Protein AF-A0A699TQW5-F1 (afdb_monomer_lite)

Organism: Tanacetum cinerariifolium (NCBI:txid118510)

Structure (mmCIF, N/CA/C/O backbone):
data_AF-A0A699TQW5-F1
#
_entry.id   AF-A0A699TQW5-F1
#
loop_
_atom_site.group_PDB
_atom_site.id
_atom_site.type_symbol
_atom_site.label_atom_id
_atom_site.label_alt_id
_atom_site.label_comp_id
_atom_site.label_asym_id
_atom_site.label_entity_id
_atom_site.label_seq_id
_atom_site.pdbx_PDB_ins_code
_atom_site.Cartn_x
_atom_site.Cartn_y
_atom_site.Cartn_z
_atom_site.occupancy
_atom_site.B_iso_or_equiv
_atom_site.auth_seq_id
_atom_site.auth_comp_id
_atom_site.auth_asym_id
_atom_site.auth_atom_id
_atom_site.pdbx_PDB_model_num
ATOM 1 N N . MET A 1 1 ? -18.239 11.679 -4.368 1.00 47.53 1 MET A N 1
ATOM 2 C CA . MET A 1 1 ? -17.289 11.163 -5.375 1.00 47.53 1 MET A CA 1
ATOM 3 C C . MET A 1 1 ? -15.941 11.749 -5.014 1.00 47.53 1 MET A C 1
ATOM 5 O O . MET A 1 1 ? -15.765 12.944 -5.194 1.00 47.53 1 MET A O 1
ATOM 9 N N . TYR A 1 2 ? -15.055 10.973 -4.391 1.00 55.81 2 TYR A N 1
ATOM 10 C CA . TYR A 1 2 ? -13.679 11.423 -4.190 1.00 55.81 2 TYR A CA 1
ATOM 11 C C . TYR A 1 2 ? -12.989 11.317 -5.550 1.00 55.81 2 TYR A C 1
ATOM 13 O O . TYR A 1 2 ? -12.827 10.215 -6.066 1.00 55.81 2 TYR A O 1
ATOM 21 N N . ALA A 1 3 ? -12.708 12.458 -6.178 1.00 52.06 3 ALA A N 1
ATOM 22 C CA . ALA A 1 3 ? -11.902 12.507 -7.386 1.00 52.06 3 ALA A CA 1
ATOM 23 C C . ALA A 1 3 ? -10.455 12.222 -6.972 1.00 52.06 3 ALA A C 1
ATOM 25 O O . ALA A 1 3 ? -9.780 13.081 -6.416 1.00 52.06 3 ALA A O 1
ATOM 26 N N . THR A 1 4 ? -10.017 10.981 -7.148 1.00 60.38 4 THR A N 1
ATOM 27 C CA . THR A 1 4 ? -8.601 10.627 -7.063 1.00 60.38 4 THR A CA 1
ATOM 28 C C . THR A 1 4 ? -7.918 11.175 -8.305 1.00 60.38 4 THR A C 1
ATOM 30 O O . THR A 1 4 ? -8.100 10.630 -9.393 1.00 60.38 4 THR A O 1
ATOM 33 N N . ASP A 1 5 ? -7.162 12.257 -8.133 1.00 67.38 5 ASP A N 1
ATOM 34 C CA . ASP A 1 5 ? -6.319 12.891 -9.154 1.00 67.38 5 ASP A CA 1
ATOM 35 C C . ASP A 1 5 ? -5.046 12.058 -9.389 1.00 67.38 5 ASP A C 1
ATOM 37 O O . ASP A 1 5 ? -3.917 12.511 -9.228 1.00 67.38 5 ASP A O 1
ATOM 41 N N . VAL A 1 6 ? -5.237 10.761 -9.635 1.00 68.75 6 VAL A N 1
ATOM 42 C CA . VAL A 1 6 ? -4.146 9.806 -9.821 1.00 68.75 6 VAL A CA 1
ATOM 43 C C . VAL A 1 6 ? -3.935 9.662 -11.317 1.00 68.75 6 VAL A C 1
ATOM 45 O O . VAL A 1 6 ? -4.755 9.052 -12.011 1.00 68.75 6 VAL A O 1
ATOM 48 N N . GLU A 1 7 ? -2.843 10.235 -11.819 1.00 77.69 7 GLU A N 1
ATOM 49 C CA . GLU A 1 7 ? -2.455 10.059 -13.213 1.00 77.69 7 GLU A CA 1
ATOM 50 C C . GLU A 1 7 ? -2.147 8.576 -13.493 1.00 77.69 7 GLU A C 1
ATOM 52 O O . GLU A 1 7 ? -1.321 7.961 -12.811 1.00 77.69 7 GLU A O 1
ATOM 57 N N . PRO A 1 8 ? -2.799 7.960 -14.494 1.00 73.94 8 PRO A N 1
ATOM 58 C CA . PRO A 1 8 ? -2.515 6.584 -14.862 1.00 73.94 8 PRO A CA 1
ATOM 59 C C . PRO A 1 8 ? -1.150 6.482 -15.550 1.00 73.94 8 PRO A C 1
ATOM 61 O O . PRO A 1 8 ? -0.813 7.297 -16.409 1.00 73.94 8 PRO A O 1
ATOM 64 N N . ILE A 1 9 ? -0.402 5.412 -15.256 1.00 78.75 9 ILE A N 1
ATOM 65 C CA . ILE A 1 9 ? 0.881 5.139 -15.917 1.00 78.75 9 ILE A CA 1
ATOM 66 C C . ILE A 1 9 ? 0.661 5.058 -17.440 1.00 78.75 9 ILE A C 1
ATOM 68 O O . ILE A 1 9 ? -0.135 4.218 -17.901 1.00 78.75 9 ILE A O 1
ATOM 72 N N . PRO A 1 10 ? 1.370 5.880 -18.241 1.00 81.94 10 PRO A N 1
ATOM 73 C CA . PRO A 1 10 ? 1.268 5.854 -19.692 1.00 81.94 10 PRO A CA 1
ATOM 74 C C . PRO A 1 10 ? 1.464 4.434 -20.245 1.00 81.94 10 PRO A C 1
ATOM 76 O O . PRO A 1 10 ? 2.398 3.746 -19.828 1.00 81.94 10 PRO A O 1
ATOM 79 N N . PRO A 1 11 ? 0.665 3.976 -21.231 1.00 76.38 11 PRO A N 1
ATOM 80 C CA . PRO A 1 11 ? 0.741 2.604 -21.745 1.00 76.38 11 PRO A CA 1
ATOM 81 C C . PRO A 1 11 ? 2.140 2.167 -22.201 1.00 76.38 11 PRO A C 1
ATOM 83 O O . PRO A 1 11 ? 2.498 1.004 -22.058 1.00 76.38 11 PRO A O 1
ATOM 86 N N . ARG A 1 12 ? 2.953 3.107 -22.704 1.00 79.19 12 ARG A N 1
ATOM 87 C CA . ARG A 1 12 ? 4.338 2.858 -23.143 1.00 79.19 12 ARG A CA 1
ATOM 88 C C . ARG A 1 12 ? 5.305 2.564 -21.991 1.00 79.19 12 ARG A C 1
ATOM 90 O O . ARG A 1 12 ? 6.322 1.922 -22.217 1.00 79.19 12 ARG A O 1
ATOM 97 N N . LEU A 1 13 ? 4.998 3.038 -20.785 1.00 77.31 13 LEU A N 1
ATOM 98 C CA . LEU A 1 13 ? 5.827 2.886 -19.587 1.00 77.31 13 LEU A CA 1
ATOM 99 C C . LEU A 1 13 ? 5.424 1.679 -18.734 1.00 77.31 13 LEU A C 1
ATOM 101 O O . LEU A 1 13 ? 6.173 1.305 -17.840 1.00 77.31 13 LEU A O 1
ATOM 105 N N . ARG A 1 14 ? 4.294 1.026 -19.037 1.00 73.19 14 ARG A N 1
ATOM 106 C CA . ARG A 1 14 ? 3.779 -0.124 -18.272 1.00 73.19 14 ARG A CA 1
ATOM 107 C C . ARG A 1 14 ? 4.740 -1.314 -18.189 1.00 73.19 14 ARG A C 1
ATOM 109 O O . ARG A 1 14 ? 4.645 -2.081 -17.246 1.00 73.19 14 ARG A O 1
ATOM 116 N N . ASN A 1 15 ? 5.659 -1.453 -19.146 1.00 78.19 15 ASN A N 1
ATOM 117 C CA . ASN A 1 15 ? 6.656 -2.530 -19.169 1.00 78.19 15 ASN A CA 1
ATOM 118 C C . ASN A 1 15 ? 8.043 -2.071 -18.682 1.00 78.19 15 ASN A C 1
ATOM 120 O O . ASN A 1 15 ? 9.011 -2.823 -18.787 1.00 78.19 15 ASN A O 1
ATOM 124 N N . ASN A 1 16 ? 8.176 -0.827 -18.208 1.00 85.19 16 ASN A N 1
ATOM 125 C CA . ASN A 1 16 ? 9.436 -0.331 -17.675 1.00 85.19 16 ASN A CA 1
ATOM 126 C C . ASN A 1 16 ? 9.584 -0.776 -16.213 1.00 85.19 16 ASN A C 1
ATOM 128 O O . ASN A 1 16 ? 8.836 -0.337 -15.343 1.00 85.19 16 ASN A O 1
ATOM 132 N N . ARG A 1 17 ? 10.595 -1.611 -15.947 1.00 86.12 17 ARG A N 1
ATOM 133 C CA . ARG A 1 17 ? 10.923 -2.109 -14.605 1.00 86.12 17 ARG A CA 1
ATOM 134 C C . ARG A 1 17 ? 11.194 -0.989 -13.595 1.00 86.12 17 ARG A C 1
ATOM 136 O O . ARG A 1 17 ? 10.857 -1.146 -12.432 1.00 86.12 17 ARG A O 1
ATOM 143 N N . GLU A 1 18 ? 11.800 0.118 -14.011 1.00 87.75 18 GLU A N 1
ATOM 144 C CA . GLU A 1 18 ? 12.088 1.255 -13.127 1.00 87.75 18 GLU A CA 1
ATOM 145 C C . GLU A 1 18 ? 10.803 1.966 -12.692 1.00 87.75 18 GLU A C 1
ATOM 147 O O . GLU A 1 18 ? 10.598 2.184 -11.504 1.00 87.75 18 GLU A O 1
ATOM 152 N N . VAL A 1 19 ? 9.896 2.225 -13.640 1.00 86.19 19 VAL A N 1
ATOM 153 C CA . VAL A 1 19 ? 8.576 2.822 -13.366 1.00 86.19 19 VAL A CA 1
ATOM 154 C C . VAL A 1 19 ? 7.732 1.899 -12.488 1.00 86.19 19 VAL A C 1
ATOM 156 O O . VAL A 1 19 ? 7.026 2.365 -11.600 1.00 86.19 19 VAL A O 1
ATOM 159 N N . HIS A 1 20 ? 7.826 0.587 -12.706 1.00 84.50 20 HIS A N 1
ATOM 160 C CA . HIS A 1 20 ? 7.152 -0.409 -11.876 1.00 84.50 20 HIS A CA 1
ATOM 161 C C . HIS A 1 20 ? 7.672 -0.416 -10.433 1.00 84.50 20 HIS A C 1
ATOM 163 O O . HIS A 1 20 ? 6.883 -0.382 -9.495 1.00 84.50 20 HIS A O 1
ATOM 169 N N . LEU A 1 21 ? 8.994 -0.390 -10.237 1.00 88.38 21 LEU A N 1
ATOM 170 C CA . LEU A 1 21 ? 9.592 -0.327 -8.898 1.00 88.38 21 LEU A CA 1
ATOM 171 C C . LEU A 1 21 ? 9.264 0.983 -8.171 1.00 88.38 21 LEU A C 1
ATOM 173 O O . LEU A 1 21 ? 8.986 0.960 -6.973 1.00 88.38 21 LEU A O 1
ATOM 177 N N . ASP A 1 22 ? 9.278 2.109 -8.883 1.00 89.38 22 ASP A N 1
ATOM 178 C CA . ASP A 1 22 ? 8.893 3.413 -8.336 1.00 89.38 22 ASP A CA 1
ATOM 179 C C . ASP A 1 22 ? 7.414 3.429 -7.912 1.00 89.38 22 ASP A C 1
ATOM 181 O O . ASP A 1 22 ? 7.082 3.828 -6.794 1.00 89.38 22 ASP A O 1
ATOM 185 N N . TYR A 1 23 ? 6.531 2.856 -8.739 1.00 85.25 23 TYR A N 1
ATOM 186 C CA . TYR A 1 23 ? 5.124 2.655 -8.396 1.00 85.25 23 TYR A CA 1
ATOM 187 C C . TYR A 1 23 ? 4.946 1.786 -7.143 1.00 85.25 23 TYR A C 1
ATOM 189 O O . TYR A 1 23 ? 4.196 2.163 -6.243 1.00 85.25 23 TYR A O 1
ATOM 197 N N . LEU A 1 24 ? 5.650 0.653 -7.043 1.00 88.25 24 LEU A N 1
ATOM 198 C CA . LEU A 1 24 ? 5.580 -0.222 -5.866 1.00 88.25 24 LEU A CA 1
ATOM 199 C C . LEU A 1 24 ? 6.075 0.483 -4.597 1.00 88.25 24 LEU A C 1
ATOM 201 O O . LEU A 1 24 ? 5.481 0.321 -3.530 1.00 88.25 24 LEU A O 1
ATOM 205 N N . LYS A 1 25 ? 7.125 1.303 -4.702 1.00 90.50 25 LYS A N 1
ATOM 206 C CA . LYS A 1 25 ? 7.622 2.109 -3.582 1.00 90.50 25 LYS A CA 1
ATOM 207 C C . LYS A 1 25 ? 6.556 3.091 -3.089 1.00 90.50 25 LYS A C 1
ATOM 209 O O . LYS A 1 25 ? 6.257 3.110 -1.896 1.00 90.50 25 LYS A O 1
ATOM 214 N N . HIS A 1 26 ? 5.945 3.853 -3.994 1.00 89.69 26 HIS A N 1
ATOM 215 C CA . HIS A 1 26 ? 4.886 4.802 -3.643 1.00 89.69 26 HIS A CA 1
ATOM 216 C C . HIS A 1 26 ? 3.615 4.120 -3.127 1.00 89.69 26 HIS A C 1
ATOM 218 O O . HIS A 1 26 ? 2.954 4.625 -2.214 1.00 89.69 26 HIS A O 1
ATOM 224 N N . LEU A 1 27 ? 3.285 2.945 -3.668 1.00 89.38 27 LEU A N 1
ATOM 225 C CA . LEU A 1 27 ? 2.192 2.124 -3.163 1.00 89.38 27 LEU A CA 1
ATOM 226 C C . LEU A 1 27 ? 2.459 1.694 -1.719 1.00 89.38 27 LEU A C 1
ATOM 228 O O . LEU A 1 27 ? 1.567 1.809 -0.882 1.00 89.38 27 LEU A O 1
ATOM 232 N N . LYS A 1 28 ? 3.682 1.255 -1.405 1.00 90.50 28 LYS A N 1
ATOM 233 C CA . LYS A 1 28 ? 4.067 0.863 -0.046 1.00 90.50 28 LYS A CA 1
ATOM 234 C C . LYS A 1 28 ? 3.922 2.016 0.950 1.00 90.50 28 LYS A C 1
ATOM 236 O O . LYS A 1 28 ? 3.291 1.826 1.986 1.00 90.50 28 LYS A O 1
ATOM 241 N N . GLU A 1 29 ? 4.425 3.202 0.608 1.00 91.81 29 GLU A N 1
ATOM 242 C CA . GLU A 1 29 ? 4.268 4.418 1.426 1.00 91.81 29 GLU A CA 1
ATOM 243 C C . GLU A 1 29 ? 2.779 4.738 1.665 1.00 91.81 29 GLU A C 1
ATOM 245 O O . GLU A 1 29 ? 2.348 4.945 2.800 1.00 91.81 29 GLU A O 1
ATOM 250 N N . SER A 1 30 ? 1.959 4.680 0.611 1.00 89.50 30 SER A N 1
ATOM 251 C CA . SER A 1 30 ? 0.516 4.948 0.700 1.00 89.50 30 SER A CA 1
ATOM 252 C C . SER A 1 30 ? -0.226 3.931 1.573 1.00 89.50 30 SER A C 1
ATOM 254 O O . SER A 1 30 ? -1.142 4.290 2.317 1.00 89.50 30 SER A O 1
ATOM 256 N N . VAL A 1 31 ? 0.149 2.652 1.493 1.00 90.75 31 VAL A N 1
ATOM 257 C CA . VAL A 1 31 ? -0.430 1.575 2.309 1.00 90.75 31 VAL A CA 1
ATOM 258 C C . VAL A 1 31 ? -0.083 1.749 3.783 1.00 90.75 31 VAL A C 1
ATOM 260 O O . VAL A 1 31 ? -0.953 1.540 4.629 1.00 90.75 31 VAL A O 1
ATOM 263 N N . GLU A 1 32 ? 1.150 2.148 4.098 1.00 92.31 32 GLU A N 1
ATOM 264 C CA . GLU A 1 32 ? 1.565 2.445 5.472 1.00 92.31 32 GLU A CA 1
ATOM 265 C C . GLU A 1 32 ? 0.745 3.603 6.053 1.00 92.31 32 GLU A C 1
ATOM 267 O O . GLU A 1 32 ? 0.138 3.441 7.113 1.00 92.31 32 GLU A O 1
ATOM 272 N N . THR A 1 33 ? 0.600 4.710 5.316 1.00 92.06 33 THR A N 1
ATOM 273 C CA . THR A 1 33 ? -0.237 5.844 5.744 1.00 92.06 33 THR A CA 1
ATOM 274 C C . THR A 1 33 ? -1.704 5.445 5.932 1.00 92.06 33 THR A C 1
ATOM 276 O O . THR A 1 33 ? -2.327 5.782 6.938 1.00 92.06 33 THR A O 1
ATOM 279 N N . LEU A 1 34 ? -2.284 4.689 4.994 1.00 89.88 34 LEU A N 1
ATOM 280 C CA . LEU A 1 34 ? -3.672 4.235 5.117 1.00 89.88 34 LEU A CA 1
ATOM 281 C C . LEU A 1 34 ? -3.876 3.299 6.309 1.00 89.88 34 LEU A C 1
ATOM 283 O O . LEU A 1 34 ? -4.934 3.338 6.937 1.00 89.88 34 LEU A O 1
ATOM 287 N N . ARG A 1 35 ? -2.881 2.473 6.646 1.00 90.00 35 ARG A N 1
ATOM 288 C CA . ARG A 1 35 ? -2.936 1.606 7.825 1.00 90.00 35 ARG A CA 1
ATOM 289 C C . ARG A 1 35 ? -2.991 2.420 9.117 1.00 90.00 35 ARG A C 1
ATOM 291 O O . ARG A 1 35 ? -3.786 2.0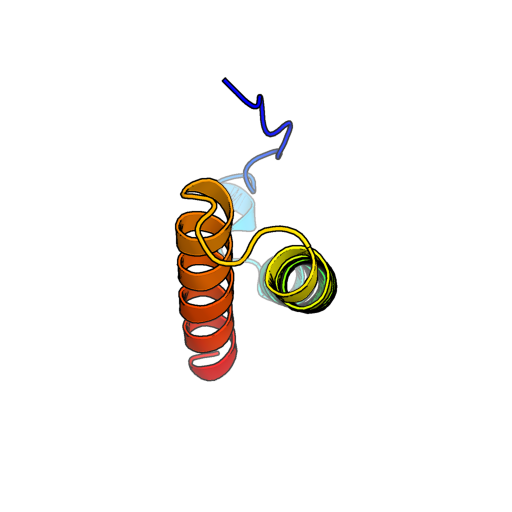79 9.988 1.00 90.00 35 ARG A O 1
ATOM 298 N N . GLU A 1 36 ? -2.202 3.485 9.231 1.00 92.06 36 GLU A N 1
ATOM 299 C CA . GLU A 1 36 ? -2.245 4.391 10.387 1.00 92.06 36 GLU A CA 1
ATOM 300 C C . GLU A 1 36 ? -3.623 5.048 10.532 1.00 92.06 36 GLU A C 1
ATOM 302 O O . GLU A 1 36 ? -4.232 4.962 11.599 1.00 92.06 36 GLU A O 1
ATOM 307 N N . ILE A 1 37 ? -4.171 5.582 9.433 1.00 89.56 37 ILE A N 1
ATOM 308 C CA . ILE A 1 37 ? -5.516 6.182 9.405 1.00 89.56 37 ILE A CA 1
ATOM 309 C C . ILE A 1 37 ? -6.581 5.166 9.834 1.00 89.56 37 ILE A C 1
ATOM 311 O O . ILE A 1 37 ? -7.499 5.491 10.586 1.00 89.56 37 ILE A O 1
ATOM 315 N N . VAL A 1 38 ? -6.479 3.921 9.361 1.00 87.38 38 VAL A N 1
ATOM 316 C CA . VAL A 1 38 ? -7.415 2.852 9.726 1.00 87.38 38 VAL A CA 1
ATOM 317 C C . VAL A 1 38 ? -7.323 2.497 11.210 1.00 87.38 38 VAL A C 1
ATOM 319 O O . VAL A 1 38 ? -8.357 2.220 11.820 1.00 87.38 38 VAL A O 1
ATOM 322 N N . GLU A 1 39 ? -6.130 2.466 11.803 1.00 88.94 39 GLU A N 1
ATOM 323 C CA . GLU A 1 39 ? -5.983 2.179 13.234 1.00 88.94 39 GLU A CA 1
ATOM 324 C C . GLU A 1 39 ? -6.494 3.336 14.102 1.00 88.94 39 GLU A C 1
ATOM 326 O O . GLU A 1 39 ? -7.218 3.085 15.064 1.00 88.94 39 GLU A O 1
ATOM 331 N N . GLU A 1 40 ? -6.235 4.590 13.727 1.00 89.62 40 GLU A N 1
ATOM 332 C CA . GLU A 1 40 ? -6.777 5.762 14.427 1.00 89.62 40 GLU A CA 1
ATOM 333 C C . GLU A 1 40 ? -8.312 5.804 14.345 1.00 89.62 40 GLU A C 1
ATOM 335 O O . GLU A 1 40 ? -9.016 5.839 15.359 1.00 89.62 40 GLU A O 1
ATOM 340 N N . ALA A 1 41 ? -8.865 5.682 13.136 1.00 87.62 41 ALA A N 1
ATOM 341 C CA . ALA A 1 41 ? -10.308 5.712 12.919 1.00 87.62 41 ALA A CA 1
ATOM 342 C C . ALA A 1 41 ? -11.035 4.497 13.518 1.00 87.62 41 ALA A C 1
ATOM 344 O O . ALA A 1 41 ? -12.234 4.565 13.789 1.00 87.62 41 ALA A O 1
ATOM 345 N N . LYS A 1 42 ? -10.3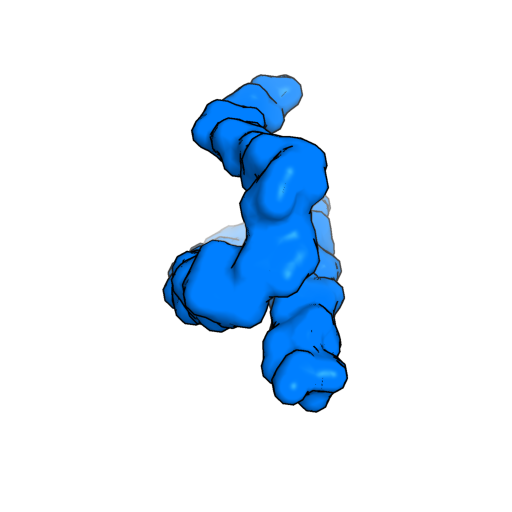41 3.379 13.761 1.00 85.94 42 LYS A N 1
ATOM 346 C CA . LYS A 1 42 ? -10.901 2.226 14.479 1.00 85.94 42 LYS A CA 1
ATOM 347 C C . LYS A 1 42 ? -11.187 2.542 15.944 1.00 85.94 42 LYS A C 1
ATOM 349 O O . LYS A 1 42 ? -12.149 1.989 16.472 1.00 85.94 42 LYS A O 1
ATOM 354 N N . VAL A 1 43 ? -10.377 3.387 16.581 1.00 86.38 43 VAL A N 1
ATOM 355 C CA . VAL A 1 43 ? -10.594 3.820 17.969 1.00 86.38 43 VAL A CA 1
ATOM 356 C C . VAL A 1 43 ? -11.783 4.773 18.038 1.00 86.38 43 VAL A C 1
ATOM 358 O O . VAL A 1 43 ? -12.681 4.579 18.852 1.00 86.38 43 VAL A O 1
ATOM 361 N N . GLU A 1 44 ? -11.821 5.751 17.135 1.00 85.50 44 GLU A N 1
ATOM 362 C CA . GLU A 1 44 ? -12.851 6.793 17.108 1.00 85.50 44 GLU A CA 1
ATOM 363 C C . GLU A 1 44 ? -14.211 6.272 16.606 1.00 85.50 44 GLU A C 1
ATOM 365 O O . GLU A 1 44 ? -15.265 6.577 17.166 1.00 85.50 44 GLU A O 1
ATOM 370 N N . ARG A 1 45 ? -14.224 5.505 15.506 1.00 84.50 45 ARG A N 1
ATOM 371 C CA . ARG A 1 45 ? -15.444 5.132 14.762 1.00 84.50 45 ARG A CA 1
ATOM 372 C C . ARG A 1 45 ? -15.349 3.707 14.186 1.00 84.50 45 ARG A C 1
ATOM 374 O O . ARG A 1 45 ? -15.357 3.521 12.966 1.00 84.50 45 ARG A O 1
ATOM 381 N N . PRO A 1 46 ? -15.348 2.662 15.037 1.00 75.44 46 PRO A N 1
ATOM 382 C CA . PRO A 1 46 ? -15.104 1.271 14.627 1.00 75.44 46 PRO A CA 1
ATOM 383 C C . PRO A 1 46 ? -16.119 0.688 13.627 1.00 75.44 46 PRO A C 1
ATOM 385 O O . PRO A 1 46 ? -15.810 -0.303 12.964 1.00 75.44 46 PRO A O 1
ATOM 388 N N . LEU A 1 47 ? -17.317 1.278 13.518 1.00 78.38 47 LEU A N 1
ATOM 389 C CA . LEU A 1 47 ? -18.412 0.8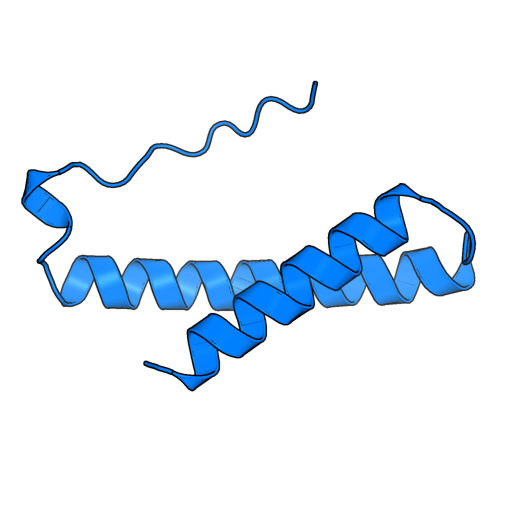35 12.642 1.00 78.38 47 LEU A CA 1
ATOM 390 C C . LEU A 1 47 ? -18.538 1.656 11.345 1.00 78.38 47 LEU A C 1
ATOM 392 O O . LEU A 1 47 ? -19.516 1.493 10.614 1.00 78.38 47 LEU A O 1
ATOM 396 N N . ASP A 1 48 ? -17.590 2.550 11.043 1.00 84.06 48 ASP A N 1
ATOM 397 C CA . ASP A 1 48 ? -17.659 3.343 9.815 1.00 84.06 48 ASP A CA 1
ATOM 398 C C . ASP A 1 48 ? -17.503 2.447 8.573 1.00 84.06 48 ASP A C 1
ATOM 400 O O . ASP A 1 48 ? -16.543 1.690 8.421 1.00 84.06 48 ASP A O 1
ATOM 404 N N . ARG A 1 49 ? -18.456 2.543 7.642 1.00 80.38 49 ARG A N 1
ATOM 405 C CA . ARG A 1 49 ? -18.430 1.806 6.371 1.00 80.38 49 ARG A CA 1
ATOM 406 C C . ARG A 1 49 ? -17.200 2.157 5.529 1.00 80.38 49 ARG A C 1
ATOM 408 O O . ARG A 1 49 ? -16.683 1.304 4.813 1.00 80.38 49 ARG A O 1
ATOM 415 N N . SER A 1 50 ? -16.717 3.391 5.638 1.00 79.50 50 SER A N 1
ATOM 416 C CA . SER A 1 50 ? -15.518 3.884 4.954 1.00 79.50 50 SER A CA 1
ATOM 417 C C . SER A 1 50 ? -14.255 3.201 5.485 1.00 79.50 50 SER A C 1
ATOM 419 O O . SER A 1 50 ? -13.342 2.915 4.715 1.00 79.50 50 SER A O 1
ATOM 421 N N . LEU A 1 51 ? -14.241 2.846 6.776 1.00 84.31 51 LEU A N 1
ATOM 422 C CA . LEU A 1 51 ? -13.159 2.091 7.410 1.00 84.31 51 LEU A CA 1
ATOM 423 C C . LEU A 1 51 ? -13.062 0.665 6.857 1.00 84.31 51 LEU A C 1
ATOM 425 O O . LEU A 1 51 ? -11.965 0.145 6.663 1.00 84.31 51 LEU A O 1
ATOM 429 N N . ALA A 1 52 ? -14.207 0.035 6.573 1.00 83.88 52 ALA A N 1
ATOM 430 C CA . ALA A 1 52 ? -14.244 -1.286 5.950 1.00 83.88 52 ALA A CA 1
ATOM 431 C C . ALA A 1 52 ? -13.648 -1.257 4.532 1.00 83.88 52 ALA A C 1
ATOM 433 O O . ALA A 1 52 ? -12.847 -2.127 4.190 1.00 83.88 52 ALA A O 1
ATOM 434 N N . SER A 1 53 ? -13.972 -0.229 3.740 1.00 83.75 53 SER A N 1
ATOM 435 C CA . SER A 1 53 ? -13.376 -0.026 2.413 1.00 83.75 53 SER A CA 1
ATOM 436 C C . SER A 1 53 ? -11.869 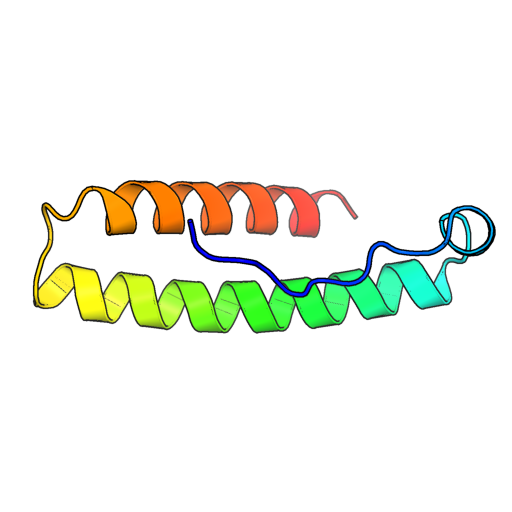0.233 2.487 1.00 83.75 53 SER A C 1
ATOM 438 O O . SER A 1 53 ? -11.112 -0.370 1.729 1.00 83.75 53 SER A O 1
ATOM 440 N N . ALA A 1 54 ? -11.419 1.076 3.423 1.00 85.12 54 ALA A N 1
ATOM 441 C CA . ALA A 1 54 ? -9.999 1.365 3.619 1.00 85.12 54 ALA A CA 1
ATOM 442 C C . ALA A 1 54 ? -9.206 0.107 4.016 1.00 85.12 54 ALA A C 1
ATOM 444 O O . ALA A 1 54 ? -8.165 -0.167 3.426 1.00 85.12 54 ALA A O 1
ATOM 445 N N . ARG A 1 55 ? -9.745 -0.722 4.925 1.00 85.56 55 ARG A N 1
ATOM 446 C CA . ARG A 1 55 ? -9.151 -2.021 5.297 1.00 85.56 55 ARG A CA 1
ATOM 447 C C . ARG A 1 55 ? -9.023 -2.985 4.123 1.00 85.56 55 ARG A C 1
ATOM 449 O O . ARG A 1 55 ? -8.014 -3.678 4.004 1.00 85.56 55 ARG A O 1
ATOM 456 N N . LEU A 1 56 ? -10.051 -3.059 3.277 1.00 87.94 56 LEU A N 1
ATOM 457 C CA . LEU A 1 56 ? -10.029 -3.912 2.090 1.00 87.94 56 LEU A CA 1
ATOM 458 C C . LEU A 1 56 ? -8.934 -3.452 1.116 1.00 87.94 56 LEU A C 1
ATOM 460 O O . LEU A 1 56 ? -8.155 -4.272 0.636 1.00 87.94 56 LEU A O 1
ATOM 464 N N . TYR A 1 57 ? -8.837 -2.140 0.880 1.00 86.00 57 TYR A N 1
ATOM 465 C CA . TYR A 1 57 ? -7.815 -1.558 0.013 1.00 86.00 57 TYR A CA 1
ATOM 466 C C . TYR A 1 57 ? -6.396 -1.814 0.535 1.00 86.00 57 TYR A C 1
ATOM 468 O O . TYR A 1 57 ? -5.535 -2.248 -0.232 1.00 86.00 57 TYR A O 1
ATOM 476 N N . THR A 1 58 ? -6.152 -1.614 1.837 1.00 88.50 58 THR A N 1
ATOM 477 C CA . THR A 1 58 ? -4.842 -1.904 2.442 1.00 88.50 58 THR A CA 1
ATOM 478 C C . THR 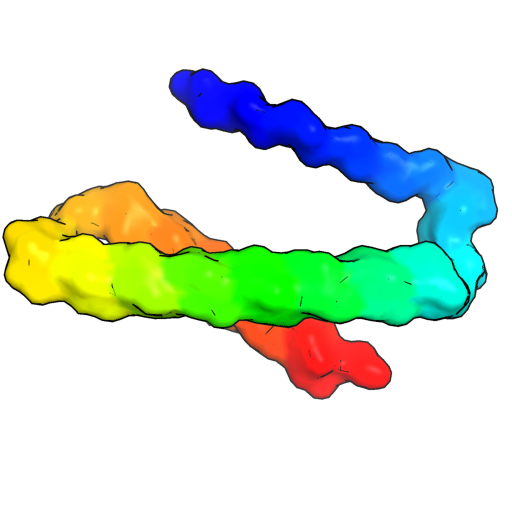A 1 58 ? -4.484 -3.379 2.314 1.00 88.50 58 THR A C 1
ATOM 480 O O . THR A 1 58 ? -3.348 -3.691 1.975 1.00 88.50 58 THR A O 1
ATOM 483 N N . LYS A 1 59 ? -5.453 -4.285 2.511 1.00 88.25 59 LYS A N 1
ATOM 484 C CA . LYS A 1 59 ? -5.227 -5.730 2.394 1.00 88.25 59 LYS A CA 1
ATOM 485 C C . LYS A 1 59 ? -4.836 -6.127 0.969 1.00 88.25 59 LYS A C 1
ATOM 487 O O . LYS A 1 59 ? -3.824 -6.789 0.785 1.00 88.25 59 LYS A O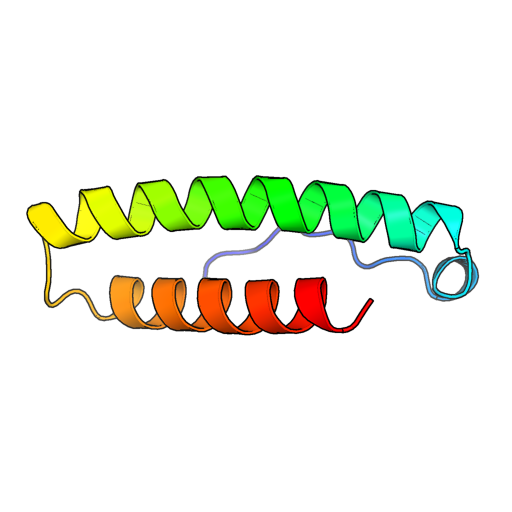 1
ATOM 492 N N . HIS A 1 60 ? -5.597 -5.692 -0.034 1.00 87.44 60 HIS A N 1
ATOM 493 C CA . HIS A 1 60 ? -5.292 -6.019 -1.431 1.00 87.44 60 HIS A CA 1
ATOM 494 C C . HIS A 1 60 ? -3.972 -5.415 -1.908 1.00 87.44 60 HIS A C 1
ATOM 496 O O . HIS A 1 60 ? -3.244 -6.044 -2.669 1.00 87.44 60 HIS A O 1
ATOM 502 N N . SER A 1 61 ? -3.642 -4.212 -1.443 1.00 86.75 61 SER A N 1
ATOM 503 C CA . SER A 1 61 ? -2.364 -3.583 -1.777 1.00 86.75 61 SER A CA 1
ATOM 504 C C . SER A 1 61 ? -1.182 -4.302 -1.116 1.00 86.75 61 SER A C 1
ATOM 506 O O . SER A 1 61 ? -0.134 -4.428 -1.737 1.00 86.75 61 SER A O 1
ATOM 508 N N . GLN A 1 62 ? -1.343 -4.813 0.112 1.00 85.31 62 GLN A N 1
ATOM 509 C CA . GLN A 1 62 ? -0.328 -5.650 0.765 1.00 85.31 62 GLN A CA 1
ATOM 510 C C . GLN A 1 62 ? -0.119 -6.972 0.028 1.00 85.31 62 GLN A C 1
ATOM 512 O O . GLN A 1 62 ? 1.022 -7.326 -0.238 1.00 85.31 62 GLN A O 1
ATOM 517 N N . GLU A 1 63 ? -1.200 -7.654 -0.362 1.00 86.69 63 GLU A N 1
ATOM 518 C CA . GLU A 1 63 ? -1.118 -8.873 -1.177 1.00 86.69 63 GLU A CA 1
ATOM 519 C C . GLU A 1 63 ? -0.352 -8.599 -2.482 1.00 86.69 63 GLU A C 1
ATOM 521 O O . GLU A 1 63 ? 0.549 -9.351 -2.831 1.00 86.69 63 GLU A O 1
ATOM 526 N N . LEU A 1 64 ? -0.638 -7.487 -3.172 1.00 84.94 64 LEU A N 1
ATOM 527 C CA . LEU A 1 64 ? 0.074 -7.103 -4.397 1.00 84.94 64 LEU A CA 1
ATOM 528 C C . LEU A 1 64 ? 1.580 -6.881 -4.170 1.00 84.94 64 LEU A C 1
ATOM 530 O O . LEU A 1 64 ? 2.378 -7.262 -5.019 1.00 84.94 64 LEU A O 1
ATOM 534 N N . LEU A 1 65 ? 1.965 -6.295 -3.033 1.00 84.00 65 LEU A N 1
ATOM 535 C CA . LEU A 1 65 ? 3.371 -6.084 -2.668 1.00 84.00 65 LEU A CA 1
ATOM 536 C C . LEU A 1 65 ? 4.108 -7.384 -2.303 1.00 84.00 65 LEU A C 1
ATOM 538 O O . LEU A 1 65 ? 5.332 -7.401 -2.355 1.00 84.00 65 LEU A O 1
ATOM 542 N N . GLU A 1 66 ? 3.401 -8.447 -1.910 1.00 81.56 66 GLU A N 1
ATOM 543 C CA . GLU A 1 66 ? 3.998 -9.751 -1.576 1.00 81.56 66 GLU A CA 1
ATOM 544 C C . GLU A 1 66 ? 4.254 -10.639 -2.809 1.00 81.56 66 GLU A C 1
ATOM 546 O O . GLU A 1 66 ? 5.051 -11.574 -2.727 1.00 81.56 66 GLU A O 1
ATOM 551 N N . TYR A 1 67 ? 3.582 -10.374 -3.936 1.00 72.94 67 TYR A N 1
ATOM 552 C CA . TYR A 1 67 ? 3.693 -11.163 -5.174 1.00 72.94 67 TYR A CA 1
ATOM 553 C C . TYR A 1 67 ? 4.793 -10.689 -6.146 1.00 72.94 67 TYR A C 1
ATOM 555 O O . TYR A 1 67 ? 5.062 -11.396 -7.119 1.00 72.94 67 TYR A O 1
ATOM 563 N N . GLU A 1 68 ? 5.408 -9.529 -5.901 1.00 65.94 68 GLU A N 1
ATOM 564 C CA . GLU A 1 68 ? 6.477 -8.912 -6.717 1.00 65.94 68 GLU A CA 1
ATOM 565 C C . GLU A 1 68 ? 7.875 -9.147 -6.124 1.00 65.94 68 GLU A C 1
ATOM 567 O O . GLU A 1 68 ? 8.804 -9.471 -6.903 1.00 65.94 68 GLU A O 1
#

Secondary structure (DSSP, 8-state):
------PPPPTTTTT-HHHHHHHHHHHHHHHHHHHHHHHHHHHH-TT-HHHHHHHHHHHHHHHHHH--

Sequence (68 aa):
MYATDVEPIPPRLRNNREVHLDYLKHLKESVETLREIVEEAKVERPLDRSLASARLYTKHSQELLEYE

Foldseek 3Di:
DPPPPDDDDPPVCPPPPVVVVVVLVVLVVVLVVLVVVLVVCCVVPVPDPVSVVSVVSSVVSVVVSVVD

Radius of gyration: 14.3 Å; chains: 1; bounding box: 30×24×41 Å

pLDDT: mean 82.5, std 9.36, range [47.53, 92.31]